Protein AF-A0A351MAN0-F1 (afdb_monomer)

Structure (mmCIF, N/CA/C/O backbone):
data_AF-A0A351MAN0-F1
#
_entry.id   AF-A0A351MAN0-F1
#
loop_
_atom_site.group_PDB
_atom_site.id
_atom_site.type_symbol
_atom_site.label_atom_id
_atom_site.label_alt_id
_atom_site.label_comp_id
_atom_site.label_asym_id
_atom_site.label_entity_id
_atom_site.label_seq_id
_atom_site.pdbx_PDB_ins_code
_atom_site.Cartn_x
_atom_site.Cartn_y
_atom_site.Cartn_z
_atom_site.occupancy
_atom_site.B_iso_or_equiv
_atom_site.auth_seq_id
_atom_site.auth_comp_id
_atom_site.auth_asym_id
_atom_site.auth_atom_id
_atom_site.pdbx_PDB_model_num
ATOM 1 N N . MET A 1 1 ? 0.392 -1.057 9.745 1.00 89.12 1 MET A N 1
ATOM 2 C CA . MET A 1 1 ? -0.405 -0.387 8.686 1.00 89.12 1 MET A CA 1
ATOM 3 C C . MET A 1 1 ? -0.710 1.089 8.995 1.00 89.12 1 MET A C 1
ATOM 5 O O . MET A 1 1 ? -0.512 1.921 8.123 1.00 89.12 1 MET A O 1
ATOM 9 N N . ALA A 1 2 ? -1.117 1.442 10.223 1.00 91.44 2 ALA A N 1
ATOM 10 C CA . ALA A 1 2 ? -1.263 2.841 10.667 1.00 91.44 2 ALA A CA 1
ATOM 11 C C . ALA A 1 2 ? -0.003 3.694 10.416 1.00 91.44 2 ALA A C 1
ATOM 13 O O . ALA A 1 2 ? -0.064 4.716 9.737 1.00 91.44 2 ALA A O 1
ATOM 14 N N . GLU A 1 3 ? 1.155 3.207 10.864 1.00 92.88 3 GLU A N 1
ATOM 15 C CA . GLU A 1 3 ? 2.447 3.839 10.594 1.00 92.88 3 GLU A CA 1
ATOM 16 C C . GLU A 1 3 ? 2.746 3.915 9.090 1.00 92.88 3 GLU A C 1
ATOM 18 O O . GLU A 1 3 ? 3.005 5.001 8.581 1.00 92.88 3 GLU A O 1
ATOM 23 N N . LEU A 1 4 ? 2.620 2.800 8.355 1.00 91.75 4 LEU A N 1
ATOM 24 C CA . LEU A 1 4 ? 2.836 2.738 6.900 1.00 91.75 4 LEU A CA 1
ATOM 25 C C . LEU A 1 4 ? 2.112 3.867 6.153 1.00 91.75 4 LEU A C 1
ATOM 27 O O . LEU A 1 4 ? 2.713 4.516 5.305 1.00 91.75 4 LEU A O 1
ATOM 31 N N . PHE A 1 5 ? 0.852 4.142 6.495 1.00 95.06 5 PHE A N 1
ATOM 32 C CA . PHE A 1 5 ? 0.076 5.196 5.843 1.00 95.06 5 PHE A CA 1
ATOM 33 C C . PHE A 1 5 ? 0.074 6.535 6.588 1.00 95.06 5 PHE A C 1
ATOM 35 O O . PHE A 1 5 ? -0.582 7.472 6.130 1.00 95.06 5 PHE A O 1
ATOM 42 N N . GLY A 1 6 ? 0.804 6.668 7.697 1.00 93.75 6 GLY A N 1
ATOM 43 C CA . GLY A 1 6 ? 0.866 7.898 8.489 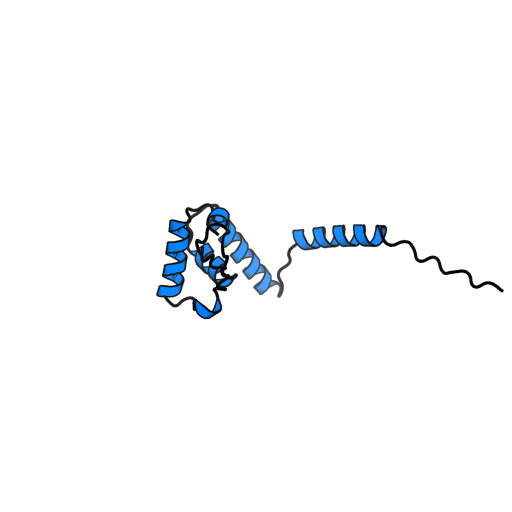1.00 93.75 6 GLY A CA 1
ATOM 44 C C . GLY A 1 6 ? -0.515 8.342 8.972 1.00 93.75 6 GLY A C 1
ATOM 45 O O . GLY A 1 6 ? -0.876 9.507 8.822 1.00 93.75 6 GLY A O 1
ATOM 46 N N . ARG A 1 7 ? -1.325 7.396 9.455 1.00 93.50 7 ARG A N 1
ATOM 47 C CA . ARG A 1 7 ? -2.687 7.631 9.950 1.00 93.50 7 ARG A CA 1
ATOM 48 C C . ARG A 1 7 ? -2.900 6.977 11.304 1.00 93.50 7 ARG A C 1
ATOM 50 O O . ARG A 1 7 ? -2.213 6.028 11.667 1.00 93.50 7 ARG A O 1
ATOM 57 N N . GLU A 1 8 ? -3.899 7.469 12.024 1.00 92.62 8 GLU A N 1
ATOM 58 C CA . GLU A 1 8 ? -4.353 6.853 13.265 1.00 92.62 8 GLU A CA 1
ATOM 59 C C . GLU A 1 8 ? -4.865 5.428 13.037 1.00 92.62 8 GLU A C 1
ATOM 61 O O . GLU A 1 8 ? -5.440 5.102 11.991 1.00 92.62 8 GLU A O 1
ATOM 66 N N . ARG A 1 9 ? -4.698 4.579 14.057 1.00 91.06 9 ARG A N 1
ATOM 67 C CA . ARG A 1 9 ? -5.156 3.183 14.019 1.00 91.06 9 ARG A CA 1
ATOM 68 C C . ARG A 1 9 ? -6.663 3.094 13.775 1.00 91.06 9 ARG A C 1
ATOM 70 O O . ARG A 1 9 ? -7.084 2.302 12.942 1.00 91.06 9 ARG A O 1
ATOM 77 N N . SER A 1 10 ? -7.445 3.960 14.422 1.00 93.06 10 SER A N 1
ATOM 78 C CA . SER A 1 10 ? -8.907 4.062 14.287 1.00 93.06 10 SER A CA 1
ATOM 79 C C . SER A 1 10 ? -9.360 4.213 12.828 1.00 93.06 10 SER A C 1
ATOM 81 O O . SER A 1 10 ? -10.270 3.517 12.377 1.00 93.06 10 SER A O 1
ATOM 83 N N . VAL A 1 11 ? -8.684 5.077 12.065 1.00 93.44 11 VAL A N 1
ATOM 84 C CA . VAL A 1 11 ? -8.969 5.339 10.647 1.00 93.44 11 VAL A CA 1
ATOM 85 C C . VAL A 1 11 ? -8.680 4.104 9.799 1.00 93.44 11 VAL A C 1
ATOM 87 O O . VAL A 1 11 ? -9.499 3.719 8.966 1.00 93.44 11 VAL A O 1
ATOM 90 N N . VAL A 1 12 ? -7.541 3.449 10.031 1.00 93.75 12 VAL A N 1
ATOM 91 C CA . VAL A 1 12 ? -7.175 2.225 9.307 1.00 93.75 12 VAL A CA 1
ATOM 92 C C . VAL A 1 12 ? -8.152 1.090 9.618 1.00 93.75 12 VAL A C 1
ATOM 94 O O . VAL A 1 12 ? -8.658 0.461 8.693 1.00 93.75 12 VAL A O 1
ATOM 97 N N . THR A 1 13 ? -8.501 0.881 10.889 1.00 92.19 13 THR A N 1
ATOM 98 C CA . THR A 1 13 ? -9.495 -0.122 11.300 1.00 92.19 13 THR A CA 1
ATOM 99 C C . THR A 1 13 ? -10.863 0.144 10.672 1.00 92.19 13 THR A C 1
ATOM 101 O O . THR A 1 13 ? -11.527 -0.796 10.238 1.00 92.19 13 THR A O 1
ATOM 104 N N . LYS A 1 14 ? -11.283 1.413 10.563 1.00 94.38 14 LYS A N 1
ATOM 105 C CA . LYS A 1 14 ? -12.523 1.785 9.866 1.00 94.38 14 LYS A CA 1
ATOM 106 C C . LYS A 1 14 ? -12.483 1.376 8.395 1.00 94.38 14 LYS A C 1
ATOM 108 O O . LYS A 1 14 ? -13.458 0.809 7.913 1.00 94.38 14 LYS A O 1
ATOM 113 N N . HIS A 1 15 ? -11.381 1.644 7.694 1.00 94.81 15 HIS A N 1
ATOM 114 C CA . HIS A 1 15 ? -11.244 1.233 6.299 1.00 94.81 15 HIS A CA 1
ATOM 115 C C . HIS A 1 15 ? -11.314 -0.285 6.160 1.00 94.81 15 HIS A C 1
ATOM 117 O O . HIS A 1 15 ? -12.151 -0.751 5.403 1.00 94.81 15 HIS A O 1
ATOM 123 N N . ILE A 1 16 ? -10.541 -1.041 6.943 1.00 92.44 16 ILE A N 1
ATOM 124 C CA . ILE A 1 16 ? -10.537 -2.514 6.913 1.00 92.44 16 ILE A CA 1
ATOM 125 C C . ILE A 1 16 ? -11.943 -3.082 7.138 1.00 92.44 16 ILE A C 1
ATOM 127 O O . ILE A 1 16 ? -12.411 -3.912 6.365 1.00 92.44 16 ILE A O 1
ATOM 131 N N . ARG A 1 17 ? -12.658 -2.591 8.158 1.00 92.06 17 ARG A N 1
ATOM 132 C CA . ARG A 1 17 ? -14.035 -3.026 8.429 1.00 92.06 17 ARG A CA 1
ATOM 133 C C . ARG A 1 17 ? -14.961 -2.757 7.245 1.00 92.06 17 ARG A C 1
ATOM 135 O O . ARG A 1 17 ? -15.814 -3.587 6.949 1.00 92.06 17 ARG A O 1
ATOM 142 N N . ASN A 1 18 ? -14.808 -1.610 6.587 1.00 94.44 18 ASN A N 1
ATOM 143 C CA . ASN A 1 18 ? -15.588 -1.289 5.399 1.00 94.44 18 ASN A CA 1
ATOM 144 C C . ASN A 1 18 ? -15.258 -2.228 4.232 1.00 94.44 18 ASN A C 1
ATOM 146 O O . ASN A 1 18 ? -16.197 -2.688 3.603 1.00 94.44 18 ASN A O 1
ATOM 150 N N . VAL A 1 19 ? -13.981 -2.569 4.001 1.00 93.88 19 VAL A N 1
ATOM 151 C CA . VAL A 1 19 ? -13.573 -3.526 2.950 1.00 93.88 19 VAL A CA 1
ATOM 152 C C . VAL A 1 19 ? -14.323 -4.851 3.095 1.00 93.88 19 VAL A C 1
ATOM 154 O O . VAL A 1 19 ? -14.906 -5.341 2.132 1.00 93.88 19 VAL A O 1
ATOM 157 N N . PHE A 1 20 ? -14.368 -5.400 4.312 1.00 91.50 20 PHE A N 1
ATOM 158 C CA . PHE A 1 20 ? -15.074 -6.656 4.574 1.00 91.50 20 PHE A CA 1
ATOM 159 C C . PHE A 1 20 ? -16.594 -6.508 4.504 1.00 91.50 20 PHE A C 1
ATOM 161 O O . PHE A 1 20 ? -17.274 -7.369 3.959 1.00 91.50 20 PHE A O 1
ATOM 168 N N . ARG A 1 21 ? -17.147 -5.403 5.018 1.00 93.00 21 ARG A N 1
ATOM 169 C CA . ARG A 1 21 ? -18.595 -5.149 4.966 1.00 93.00 21 ARG A CA 1
ATOM 170 C C . ARG A 1 21 ? -19.103 -4.950 3.536 1.00 93.00 21 ARG A C 1
ATOM 172 O O . ARG A 1 21 ? -20.230 -5.321 3.242 1.00 93.00 21 ARG A O 1
ATOM 179 N N . GLU A 1 22 ? -18.296 -4.336 2.679 1.00 93.56 22 GLU A N 1
ATOM 180 C CA . GLU A 1 22 ? -18.589 -4.124 1.257 1.00 93.56 22 GLU A CA 1
ATOM 181 C C . GLU A 1 22 ? -18.394 -5.406 0.430 1.00 93.56 22 GLU A C 1
ATOM 183 O O . GLU A 1 22 ? -18.762 -5.428 -0.740 1.00 93.56 22 GLU A O 1
ATOM 188 N N . GLY A 1 23 ? -17.846 -6.473 1.026 1.00 90.19 23 GLY A N 1
ATOM 189 C CA . GLY A 1 23 ? -17.605 -7.746 0.349 1.00 90.19 23 GLY A CA 1
ATOM 190 C C . GLY A 1 23 ? -16.462 -7.702 -0.666 1.00 90.19 23 GLY A C 1
ATOM 191 O O . GLY A 1 23 ? -16.364 -8.600 -1.494 1.00 90.19 23 GLY A O 1
ATOM 192 N N . GLU A 1 24 ? -15.598 -6.681 -0.624 1.00 91.06 24 GLU A N 1
ATOM 193 C CA . GLU A 1 24 ? -14.452 -6.594 -1.540 1.00 91.06 24 GLU A CA 1
ATOM 194 C C . GLU A 1 24 ? -13.427 -7.697 -1.266 1.00 91.06 24 GLU A C 1
ATOM 196 O O . GLU A 1 24 ? -12.831 -8.228 -2.198 1.00 91.06 24 GLU A O 1
ATOM 201 N N . LEU A 1 25 ? -13.226 -8.040 0.009 1.00 89.38 25 LEU A N 1
ATOM 202 C CA . LEU A 1 25 ? -12.353 -9.130 0.435 1.00 89.38 25 LEU A CA 1
ATOM 203 C C . LEU A 1 25 ? -13.092 -10.030 1.421 1.00 89.38 25 LEU A C 1
ATOM 205 O O . LEU A 1 25 ? -13.867 -9.549 2.249 1.0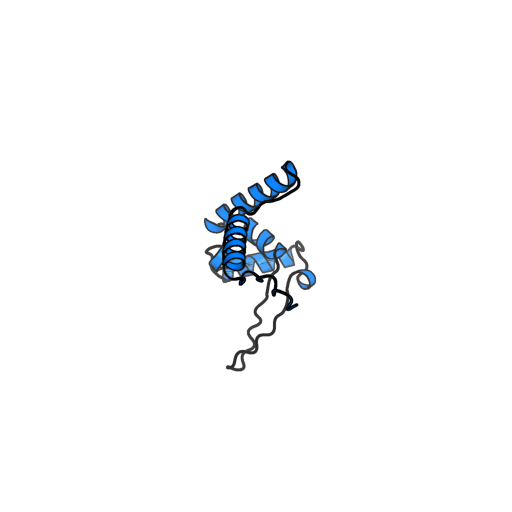0 89.38 25 LEU A O 1
ATOM 209 N N . ASP A 1 26 ? -12.788 -11.324 1.379 1.00 83.94 26 ASP A N 1
ATOM 210 C CA . ASP A 1 26 ? -13.215 -12.265 2.410 1.00 83.94 26 ASP A CA 1
ATOM 211 C C . ASP A 1 26 ? -12.194 -12.298 3.552 1.00 83.94 26 ASP A C 1
ATOM 213 O O . ASP A 1 26 ? -11.023 -12.628 3.354 1.00 83.94 26 ASP A O 1
ATOM 217 N N . ALA A 1 27 ? -12.651 -11.993 4.767 1.00 77.56 27 ALA A N 1
ATOM 218 C CA . ALA A 1 27 ? -11.819 -11.984 5.963 1.00 77.56 27 ALA A CA 1
ATOM 219 C C . ALA A 1 27 ? -11.170 -13.351 6.249 1.00 77.56 27 ALA A C 1
ATOM 221 O O . ALA A 1 27 ? -10.075 -13.380 6.811 1.00 77.56 27 ALA A O 1
ATOM 222 N N . GLY A 1 28 ? -11.804 -14.463 5.855 1.00 74.06 28 GLY A N 1
ATOM 223 C CA . GLY A 1 28 ? -11.256 -15.813 6.023 1.00 74.06 28 GLY A CA 1
ATOM 224 C C . GLY A 1 28 ? -10.045 -16.110 5.132 1.00 74.06 28 GLY A C 1
ATOM 225 O O . GLY A 1 28 ? -9.166 -16.868 5.535 1.00 74.06 28 GLY A O 1
ATOM 226 N N . ALA A 1 29 ? -9.969 -15.482 3.957 1.00 71.62 29 ALA A N 1
ATOM 227 C CA . ALA A 1 29 ? -8.902 -15.697 2.979 1.00 71.62 29 ALA A CA 1
ATOM 228 C C . ALA A 1 29 ? -7.689 -14.769 3.175 1.00 71.62 29 ALA A C 1
ATOM 230 O O . ALA A 1 29 ? -6.573 -15.112 2.783 1.00 71.62 29 ALA A O 1
ATOM 231 N N . VAL A 1 30 ? -7.895 -13.587 3.768 1.00 68.88 30 VAL A N 1
ATOM 232 C CA . VAL A 1 30 ? -6.882 -12.511 3.795 1.00 68.88 30 VAL A CA 1
ATOM 233 C C . VAL A 1 30 ? -6.373 -12.143 5.189 1.00 68.88 30 VAL A C 1
ATOM 235 O O . VAL A 1 30 ? -5.420 -11.364 5.310 1.00 68.88 30 VAL A O 1
ATOM 238 N N . CYS A 1 31 ? -6.999 -12.678 6.241 1.00 62.50 31 CYS A N 1
ATOM 239 C CA . CYS A 1 31 ? -6.577 -12.485 7.622 1.00 62.50 31 CYS A CA 1
ATOM 240 C C . CYS A 1 31 ? -5.997 -13.780 8.189 1.00 62.50 31 CYS A C 1
ATOM 242 O O . CYS A 1 31 ? -6.691 -14.788 8.320 1.00 62.50 31 CYS A O 1
ATOM 244 N N . ALA A 1 32 ? -4.732 -13.732 8.595 1.00 58.28 32 ALA A N 1
ATOM 245 C CA . ALA A 1 32 ? -4.158 -14.766 9.438 1.00 58.28 32 ALA A CA 1
ATOM 246 C C . ALA A 1 32 ? -4.321 -14.337 10.901 1.00 58.28 32 ALA A C 1
ATOM 248 O O . ALA A 1 32 ? -3.744 -13.340 11.348 1.00 58.28 32 ALA A O 1
ATOM 249 N N . LYS A 1 33 ? -5.132 -15.087 11.653 1.00 53.22 33 LYS A N 1
ATOM 250 C CA . LYS A 1 33 ? -5.284 -14.893 13.098 1.00 53.22 33 LYS A CA 1
ATOM 251 C C . LYS A 1 33 ? -4.071 -15.493 13.799 1.00 53.22 33 LYS A C 1
ATOM 253 O O . LYS A 1 33 ? -4.023 -16.699 14.025 1.00 53.22 33 LYS A O 1
ATOM 258 N N . PHE A 1 34 ? -3.100 -14.662 14.157 1.00 49.91 34 PHE A N 1
ATOM 259 C CA . PHE A 1 34 ? -2.012 -15.085 15.032 1.00 49.91 34 PHE A CA 1
ATOM 260 C C . PHE A 1 34 ? -2.403 -14.770 16.476 1.00 49.91 34 PHE A C 1
ATOM 262 O O . PHE A 1 34 ? -2.540 -13.612 16.871 1.00 49.91 34 PHE A O 1
ATOM 269 N N . ALA A 1 35 ? -2.633 -15.813 17.272 1.00 39.41 35 ALA A N 1
ATOM 270 C CA . ALA A 1 35 ? -2.862 -15.652 18.699 1.00 39.41 35 ALA A CA 1
ATOM 271 C C . ALA A 1 35 ? -1.522 -15.344 19.386 1.00 39.41 35 ALA A C 1
ATOM 273 O O . ALA A 1 35 ? -0.697 -16.235 19.574 1.00 39.41 35 ALA A O 1
ATOM 274 N N . HIS A 1 36 ? -1.301 -14.084 19.766 1.00 40.53 36 HIS A N 1
ATOM 275 C CA . HIS A 1 36 ? -0.229 -13.720 20.688 1.00 40.53 36 HIS A CA 1
ATOM 276 C C . HIS A 1 36 ? -0.782 -13.697 22.118 1.00 40.53 36 HIS A C 1
ATOM 278 O O . HIS A 1 36 ? -1.536 -12.800 22.501 1.00 40.53 36 HIS A O 1
ATOM 284 N N . THR A 1 37 ? -0.393 -14.683 22.925 1.00 37.31 37 THR A N 1
ATOM 285 C CA . THR A 1 37 ? -0.576 -14.632 24.380 1.00 37.31 37 THR A CA 1
ATOM 286 C C . THR A 1 37 ? 0.496 -13.704 24.946 1.00 37.31 37 THR A C 1
ATOM 288 O O . THR A 1 37 ? 1.672 -14.061 24.983 1.00 37.31 37 THR A O 1
ATOM 291 N N . ALA A 1 38 ? 0.122 -12.482 25.330 1.00 41.03 38 ALA A N 1
ATOM 292 C CA . ALA A 1 38 ? 1.025 -11.601 26.065 1.00 41.03 38 ALA A CA 1
ATOM 293 C C . ALA A 1 38 ? 1.249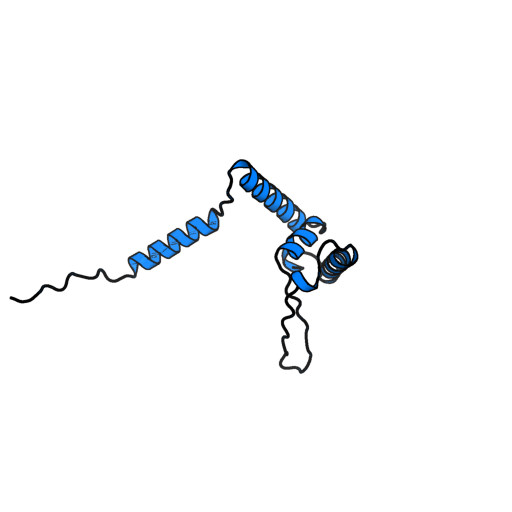 -12.155 27.483 1.00 41.03 38 ALA A C 1
ATOM 295 O O . ALA A 1 38 ? 0.339 -12.747 28.064 1.00 41.03 38 ALA A O 1
ATOM 296 N N . ALA A 1 39 ? 2.431 -11.911 28.061 1.00 46.97 39 ALA A N 1
ATOM 297 C CA . ALA A 1 39 ? 2.807 -12.346 29.416 1.00 46.97 39 ALA A CA 1
ATOM 298 C C . ALA A 1 39 ? 1.873 -11.828 30.538 1.00 46.97 39 ALA A C 1
ATOM 300 O O . ALA A 1 39 ? 1.960 -12.281 31.672 1.00 46.97 39 ALA A O 1
ATOM 301 N N . ASP A 1 40 ? 0.964 -10.909 30.204 1.00 53.81 40 ASP A N 1
ATOM 302 C CA . ASP A 1 40 ? 0.021 -10.230 31.098 1.00 53.81 40 ASP A CA 1
ATOM 303 C C . ASP A 1 40 ? -1.387 -10.878 31.104 1.00 53.81 40 ASP A C 1
ATOM 305 O O . ASP A 1 40 ? -2.366 -10.273 31.535 1.00 53.81 40 ASP A O 1
ATOM 309 N N . GLY A 1 41 ? -1.542 -12.077 30.522 1.00 48.41 41 GLY A N 1
ATOM 310 C CA . GLY A 1 41 ? -2.816 -12.818 30.466 1.00 48.41 41 GLY A CA 1
ATOM 311 C C . GLY A 1 41 ? -3.883 -12.227 29.529 1.00 48.41 41 GLY A C 1
ATOM 312 O O . GLY A 1 41 ? -4.949 -12.813 29.353 1.00 48.41 41 GLY A O 1
ATOM 313 N N . LYS A 1 42 ? -3.605 -11.085 28.888 1.00 41.16 42 LYS A N 1
ATOM 314 C CA . LYS A 1 42 ? -4.491 -10.438 27.910 1.00 41.16 42 LYS A CA 1
ATOM 315 C C . LYS A 1 42 ? -4.193 -10.948 26.501 1.00 41.16 42 LYS A C 1
ATOM 317 O O . LYS A 1 42 ? -3.101 -10.745 25.970 1.00 41.16 42 LYS A O 1
ATOM 322 N N . THR A 1 43 ? -5.179 -11.587 25.875 1.00 40.50 43 THR A N 1
ATOM 323 C CA . THR A 1 43 ? -5.120 -11.970 24.460 1.00 40.50 43 THR A CA 1
ATOM 324 C C . THR A 1 43 ? -5.277 -10.723 23.597 1.00 40.50 43 THR A C 1
ATOM 326 O O . THR A 1 43 ? -6.384 -10.224 23.402 1.00 40.50 43 THR A O 1
ATOM 329 N N . TYR A 1 44 ? -4.175 -10.211 23.057 1.00 46.00 44 TYR A N 1
ATOM 330 C CA . TYR A 1 44 ? -4.247 -9.231 21.980 1.00 46.00 44 TYR A CA 1
ATOM 331 C C . TYR A 1 44 ? -4.346 -10.009 20.671 1.00 46.00 44 TYR A C 1
ATOM 333 O O . TYR A 1 44 ? -3.364 -10.591 20.213 1.00 46.00 44 TYR A O 1
ATOM 341 N N . GLN A 1 45 ? -5.540 -10.054 20.074 1.00 48.38 45 GLN A N 1
ATOM 342 C CA . GLN A 1 45 ? -5.663 -10.516 18.694 1.00 48.38 45 GLN A CA 1
ATOM 343 C C . GLN A 1 45 ? -5.014 -9.467 17.795 1.00 48.38 45 GLN A C 1
ATOM 345 O O . GLN A 1 45 ? -5.561 -8.387 17.569 1.00 48.38 45 GLN A O 1
ATOM 350 N N . VAL A 1 46 ? -3.793 -9.758 17.355 1.00 58.47 46 VAL A N 1
ATOM 351 C CA . VAL A 1 46 ? -3.121 -8.983 16.320 1.00 58.47 46 VAL A CA 1
ATOM 352 C C . VAL A 1 46 ? -3.492 -9.644 15.004 1.00 58.47 46 VAL A C 1
ATOM 354 O O . VAL A 1 46 ? -2.974 -10.702 14.660 1.00 58.47 46 VAL A O 1
ATOM 357 N N . ASP A 1 47 ? -4.437 -9.044 14.290 1.00 67.94 47 ASP A N 1
ATOM 358 C CA . ASP A 1 47 ? -4.774 -9.488 12.943 1.00 67.94 47 ASP A CA 1
ATOM 359 C C . ASP A 1 47 ? -3.602 -9.180 12.003 1.00 67.94 47 ASP A C 1
ATOM 361 O O . ASP A 1 47 ? -3.180 -8.024 11.864 1.00 67.94 47 ASP A O 1
ATOM 365 N N . HIS A 1 48 ? -3.077 -10.211 11.339 1.00 78.75 48 HIS A N 1
ATOM 366 C CA . HIS A 1 48 ? -2.116 -10.035 10.259 1.00 78.75 48 HIS A CA 1
ATOM 367 C C . HIS A 1 48 ? -2.861 -10.017 8.930 1.00 78.75 48 HIS A C 1
ATOM 369 O O . HIS A 1 48 ? -3.496 -10.994 8.532 1.00 78.75 48 HIS A O 1
ATOM 375 N N . TYR A 1 49 ? -2.753 -8.888 8.239 1.00 85.31 49 TYR A N 1
ATOM 376 C CA . TYR A 1 49 ? -3.392 -8.669 6.951 1.00 85.31 49 TYR A CA 1
ATOM 377 C C . TYR A 1 49 ? -2.409 -8.917 5.809 1.00 85.31 49 TYR A C 1
ATOM 379 O O . TYR A 1 49 ? -1.269 -8.443 5.853 1.00 85.31 49 TYR A O 1
ATOM 387 N N . ASN A 1 50 ? -2.861 -9.643 4.789 1.00 86.75 50 ASN A N 1
ATOM 388 C CA . ASN A 1 50 ? -2.079 -9.911 3.589 1.00 86.75 50 ASN A CA 1
ATOM 389 C C . ASN A 1 50 ? -1.945 -8.662 2.683 1.00 86.75 50 ASN A C 1
ATOM 391 O O . ASN A 1 50 ? -2.385 -7.554 3.014 1.00 86.75 50 ASN A O 1
ATOM 395 N N . LEU A 1 51 ? -1.320 -8.845 1.516 1.00 88.88 51 LEU A N 1
ATOM 396 C CA . LEU A 1 51 ? -1.102 -7.766 0.554 1.00 88.88 51 LEU A CA 1
ATOM 397 C C . LEU A 1 51 ? -2.413 -7.178 0.004 1.00 88.88 51 LEU A C 1
ATOM 399 O O . LEU A 1 51 ? -2.480 -5.965 -0.185 1.00 88.88 51 LEU A O 1
ATOM 403 N N . ASP A 1 52 ? -3.453 -7.987 -0.194 1.00 90.19 52 ASP A N 1
ATOM 404 C CA . ASP A 1 52 ? -4.723 -7.539 -0.781 1.00 90.19 52 ASP A CA 1
ATOM 405 C C . ASP A 1 52 ? -5.401 -6.493 0.103 1.00 90.19 52 ASP A C 1
ATOM 407 O O . ASP A 1 52 ? -5.809 -5.431 -0.369 1.00 90.19 52 ASP A O 1
ATOM 411 N N . VAL A 1 53 ? -5.416 -6.726 1.418 1.00 92.81 53 VAL A N 1
ATOM 412 C CA . VAL A 1 53 ? -5.932 -5.749 2.387 1.00 92.81 53 VAL A CA 1
ATOM 413 C C . VAL A 1 53 ? -5.090 -4.474 2.372 1.00 92.81 53 VAL A C 1
ATOM 415 O O . VAL A 1 53 ? -5.636 -3.372 2.432 1.00 92.81 53 VAL A O 1
ATOM 418 N N . ILE A 1 54 ? -3.761 -4.588 2.282 1.00 93.00 54 ILE A N 1
ATOM 419 C CA . ILE A 1 54 ? -2.866 -3.422 2.246 1.00 93.00 54 ILE A CA 1
ATOM 420 C C . ILE A 1 54 ? -3.118 -2.585 0.989 1.00 93.00 54 ILE A C 1
ATOM 422 O O . ILE A 1 54 ? -3.184 -1.359 1.089 1.00 93.00 54 ILE A O 1
ATOM 426 N N . ILE A 1 55 ? -3.282 -3.222 -0.174 1.00 93.50 55 ILE A N 1
ATOM 427 C CA . ILE A 1 55 ? -3.611 -2.553 -1.438 1.00 93.50 55 ILE A CA 1
ATOM 428 C C . ILE A 1 55 ? -4.964 -1.856 -1.303 1.00 93.50 55 ILE A C 1
ATOM 430 O O . ILE A 1 55 ? -5.058 -0.641 -1.487 1.00 93.50 55 ILE A O 1
ATOM 434 N N . SER A 1 56 ? -5.982 -2.605 -0.892 1.00 94.31 56 SER A N 1
ATOM 435 C CA . SER A 1 56 ? -7.352 -2.136 -0.714 1.00 94.31 56 SER A CA 1
ATOM 436 C C . SER A 1 56 ? -7.445 -0.910 0.208 1.00 94.31 56 SER A C 1
ATOM 438 O O . SER A 1 56 ? -8.033 0.121 -0.142 1.00 94.31 56 SER A O 1
ATOM 440 N N . VAL A 1 57 ? -6.791 -0.960 1.372 1.00 95.06 57 VAL A N 1
ATOM 441 C CA . VAL A 1 57 ? -6.713 0.166 2.313 1.00 95.06 57 VAL A CA 1
ATOM 442 C C . VAL A 1 57 ? -5.869 1.306 1.743 1.00 95.06 57 VAL A C 1
ATOM 444 O O . VAL A 1 57 ? -6.260 2.469 1.850 1.00 95.06 57 VAL A O 1
ATOM 447 N N . GLY A 1 58 ? -4.732 1.012 1.113 1.00 95.06 58 GLY A N 1
ATOM 448 C CA . GLY A 1 58 ? -3.820 2.016 0.562 1.00 95.06 58 GLY A CA 1
ATOM 449 C C . GLY A 1 58 ? -4.463 2.908 -0.503 1.00 95.06 58 GLY A C 1
ATOM 450 O O . GLY A 1 58 ? -4.182 4.111 -0.561 1.00 95.06 58 GLY A O 1
ATOM 451 N N . TYR A 1 59 ? -5.395 2.369 -1.291 1.00 95.25 59 TYR A N 1
ATOM 452 C CA . TYR A 1 59 ? -6.179 3.163 -2.240 1.00 95.25 59 TYR A CA 1
ATOM 453 C C . TYR A 1 59 ? -7.239 4.047 -1.562 1.00 95.25 59 TYR A C 1
ATOM 455 O O . TYR A 1 59 ? -7.513 5.141 -2.055 1.00 95.25 59 TYR A O 1
ATOM 463 N N . ARG A 1 60 ? -7.763 3.645 -0.398 1.00 94.31 60 ARG A N 1
ATOM 464 C CA . ARG A 1 60 ? -8.791 4.381 0.364 1.00 94.31 60 ARG A CA 1
ATOM 465 C C . ARG A 1 60 ? -8.230 5.446 1.313 1.00 94.31 60 ARG A C 1
ATOM 467 O O . ARG A 1 60 ? -8.930 6.401 1.651 1.00 94.31 60 ARG A O 1
ATOM 474 N N . VAL A 1 61 ? -6.983 5.310 1.769 1.00 94.44 61 VAL A N 1
ATOM 475 C CA . VAL A 1 61 ? -6.400 6.230 2.757 1.00 94.44 61 VAL A CA 1
ATOM 476 C C . VAL A 1 61 ? -5.997 7.564 2.121 1.00 94.44 61 VAL A C 1
ATOM 478 O O . VAL A 1 61 ? -5.161 7.643 1.216 1.00 94.44 61 VAL A O 1
ATOM 481 N N . LYS A 1 62 ? -6.522 8.663 2.669 1.00 94.56 62 LYS A N 1
ATOM 482 C CA . LYS A 1 62 ? -6.194 10.030 2.237 1.00 94.56 62 LYS A CA 1
ATOM 483 C C . LYS A 1 62 ? -4.977 10.594 2.983 1.00 94.56 62 LYS A C 1
ATOM 485 O O . LYS A 1 62 ? -5.128 11.466 3.822 1.00 94.56 62 LYS A O 1
ATOM 490 N N . SER A 1 63 ? -3.758 10.135 2.737 1.00 95.44 63 SER A N 1
ATOM 491 C CA . SER A 1 63 ? -2.548 10.725 3.351 1.00 95.44 63 SER A CA 1
ATOM 492 C C . SER A 1 63 ? -1.445 10.959 2.327 1.00 95.44 63 SER A C 1
ATOM 494 O O . SER A 1 63 ? -1.513 10.415 1.229 1.00 95.44 63 SER A O 1
ATOM 496 N N . ALA A 1 64 ? -0.413 11.730 2.691 1.00 96.56 64 ALA A N 1
ATOM 497 C CA . ALA A 1 64 ? 0.780 11.875 1.855 1.00 96.56 64 ALA A CA 1
ATOM 498 C C . ALA A 1 64 ? 1.412 10.505 1.543 1.00 96.56 64 ALA A C 1
ATOM 500 O O . ALA A 1 64 ? 1.655 10.196 0.378 1.00 96.56 64 ALA A O 1
ATOM 501 N N . ARG A 1 65 ? 1.557 9.638 2.561 1.00 96.19 65 ARG A N 1
ATOM 502 C CA . ARG A 1 65 ? 2.034 8.255 2.381 1.00 96.19 65 ARG A CA 1
ATOM 503 C C . ARG A 1 65 ? 1.087 7.411 1.520 1.00 96.19 65 ARG A C 1
ATOM 505 O O . ARG A 1 65 ? 1.548 6.644 0.687 1.00 96.19 65 ARG A O 1
ATOM 512 N N . GLY A 1 66 ? -0.230 7.582 1.654 1.00 95.88 66 GLY A N 1
ATOM 513 C CA . GLY A 1 66 ? -1.217 6.923 0.790 1.00 95.88 66 GLY A CA 1
ATOM 514 C C . GLY A 1 66 ? -1.120 7.377 -0.670 1.00 95.88 66 GLY A C 1
ATOM 515 O O . GLY A 1 66 ? -1.212 6.563 -1.583 1.00 95.88 66 GLY A O 1
ATOM 516 N N . THR A 1 67 ? -0.866 8.665 -0.915 1.00 96.69 67 THR A N 1
ATOM 517 C CA . THR A 1 67 ? -0.617 9.188 -2.266 1.00 96.69 67 THR A CA 1
ATOM 518 C C . THR A 1 67 ? 0.665 8.608 -2.853 1.00 96.69 67 THR A C 1
ATOM 520 O O . THR A 1 67 ? 0.639 8.119 -3.979 1.00 96.69 67 THR A O 1
ATOM 523 N N . GLN A 1 68 ? 1.757 8.584 -2.084 1.00 96.56 68 GLN A N 1
ATOM 524 C CA . GLN A 1 68 ? 3.011 7.946 -2.496 1.00 96.56 68 GLN A CA 1
ATOM 525 C C . GLN A 1 68 ? 2.807 6.462 -2.822 1.00 96.56 68 GLN A C 1
ATOM 527 O O . GLN A 1 68 ? 3.262 5.999 -3.865 1.00 96.56 68 GLN A O 1
ATOM 532 N N . PHE A 1 69 ? 2.060 5.743 -1.981 1.00 96.38 69 PHE A N 1
ATOM 533 C CA . PHE A 1 69 ? 1.704 4.347 -2.211 1.00 96.38 69 PHE A CA 1
ATOM 534 C C . PHE A 1 69 ? 0.943 4.157 -3.526 1.00 96.38 69 PHE A C 1
ATOM 536 O O . PHE A 1 69 ? 1.332 3.316 -4.327 1.00 96.38 69 PHE A O 1
ATOM 543 N N . ARG A 1 70 ? -0.096 4.959 -3.799 1.00 96.19 70 ARG A N 1
ATOM 544 C CA . ARG A 1 70 ? -0.867 4.864 -5.052 1.00 96.19 70 ARG A CA 1
ATOM 545 C C . ARG A 1 70 ? -0.024 5.173 -6.287 1.00 96.19 70 ARG A C 1
ATOM 547 O O . ARG A 1 70 ? -0.166 4.483 -7.295 1.00 96.19 70 ARG A O 1
ATOM 554 N N . ILE A 1 71 ? 0.849 6.180 -6.218 1.00 95.75 71 ILE A N 1
ATOM 555 C CA . ILE A 1 71 ? 1.782 6.510 -7.307 1.00 95.75 71 ILE A CA 1
ATOM 556 C C . ILE A 1 71 ? 2.707 5.320 -7.573 1.00 95.75 71 ILE A C 1
ATOM 558 O O . ILE A 1 71 ? 2.841 4.889 -8.718 1.00 95.75 71 ILE A O 1
ATOM 562 N N . TRP A 1 72 ? 3.301 4.764 -6.515 1.00 94.25 72 TRP A N 1
ATOM 563 C CA . TRP A 1 72 ? 4.173 3.598 -6.603 1.00 94.25 72 TRP A CA 1
ATOM 564 C C . TRP A 1 72 ? 3.439 2.378 -7.172 1.00 94.25 72 TRP A C 1
ATOM 566 O O . TRP A 1 72 ? 3.876 1.838 -8.183 1.00 94.25 72 TRP A O 1
ATOM 576 N N . ALA A 1 73 ? 2.290 2.002 -6.606 1.00 94.19 73 ALA A N 1
ATOM 577 C CA . ALA A 1 73 ? 1.513 0.838 -7.027 1.00 94.19 73 ALA A CA 1
ATOM 578 C C . ALA A 1 73 ? 1.077 0.948 -8.495 1.00 94.19 73 ALA A C 1
ATOM 580 O O . ALA A 1 73 ? 1.251 0.010 -9.271 1.00 94.19 73 ALA A O 1
ATOM 581 N N . THR A 1 74 ? 0.596 2.125 -8.907 1.00 94.75 74 THR A N 1
ATOM 582 C CA . THR A 1 74 ? 0.187 2.382 -10.296 1.00 94.75 74 THR A CA 1
ATOM 583 C C . THR A 1 74 ? 1.370 2.293 -11.255 1.00 94.75 74 THR A C 1
ATOM 585 O O . THR A 1 74 ? 1.248 1.717 -12.336 1.00 94.75 74 THR A O 1
ATOM 588 N N . ARG A 1 75 ? 2.530 2.844 -10.879 1.00 94.31 75 ARG A N 1
ATOM 589 C CA . ARG A 1 75 ? 3.757 2.737 -11.677 1.00 94.31 75 ARG A CA 1
ATOM 590 C C . ARG A 1 75 ? 4.204 1.282 -11.801 1.00 94.31 75 ARG A C 1
ATOM 592 O O . ARG A 1 75 ? 4.503 0.849 -12.906 1.00 94.31 75 ARG A O 1
ATOM 599 N N . THR A 1 76 ? 4.232 0.545 -10.696 1.00 93.19 76 THR A N 1
ATOM 600 C CA . THR A 1 76 ? 4.623 -0.866 -10.655 1.00 93.19 76 THR A CA 1
ATOM 601 C C . THR A 1 76 ? 3.711 -1.729 -11.520 1.00 93.19 76 THR A C 1
ATOM 603 O O . THR A 1 76 ? 4.209 -2.505 -12.332 1.00 93.19 76 THR A O 1
ATOM 606 N N . LEU A 1 77 ? 2.392 -1.555 -11.407 1.00 93.31 77 LEU A N 1
ATOM 607 C CA . LEU A 1 77 ? 1.431 -2.285 -12.228 1.00 93.31 77 LEU A CA 1
ATOM 608 C C . LEU A 1 77 ? 1.591 -1.936 -13.711 1.00 93.31 77 LEU A C 1
ATOM 610 O O . LEU A 1 77 ? 1.633 -2.829 -14.549 1.00 93.31 77 LEU A O 1
ATOM 614 N N . ARG A 1 78 ? 1.746 -0.649 -14.044 1.00 95.00 78 ARG A N 1
ATOM 615 C CA . ARG A 1 78 ? 2.006 -0.215 -15.423 1.00 95.00 78 ARG A CA 1
ATOM 616 C C . ARG A 1 78 ? 3.277 -0.846 -15.979 1.00 95.00 78 ARG A C 1
ATOM 618 O O . ARG A 1 78 ? 3.269 -1.311 -17.110 1.00 95.00 78 ARG A O 1
ATOM 625 N N . GLU A 1 79 ? 4.356 -0.848 -15.205 1.00 94.25 79 GLU A N 1
ATOM 626 C CA . GLU A 1 79 ? 5.617 -1.464 -15.611 1.00 94.25 79 GLU A CA 1
ATOM 627 C C . GLU A 1 79 ? 5.437 -2.959 -15.877 1.00 94.25 79 GLU A C 1
ATOM 629 O O . GLU A 1 79 ? 5.857 -3.433 -16.929 1.00 94.25 79 GLU A O 1
ATOM 634 N N . HIS A 1 80 ? 4.731 -3.660 -14.986 1.00 95.06 80 HIS A N 1
ATOM 635 C CA . HIS A 1 80 ? 4.409 -5.073 -15.154 1.00 95.06 80 HIS A CA 1
ATOM 636 C C . HIS A 1 80 ? 3.630 -5.340 -16.442 1.00 95.06 80 HIS A C 1
ATOM 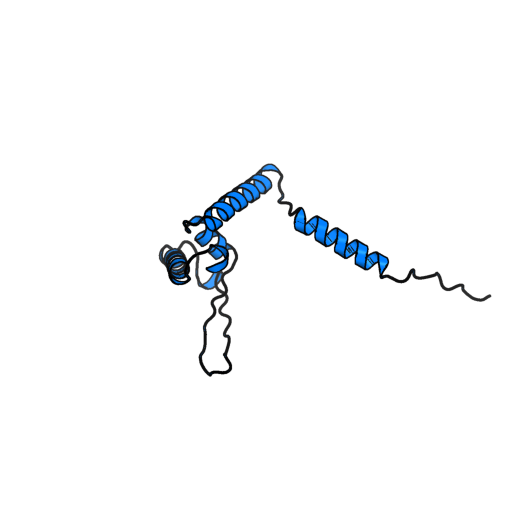638 O O . HIS A 1 80 ? 4.001 -6.212 -17.218 1.00 95.06 80 HIS A O 1
ATOM 644 N N . LEU A 1 81 ? 2.575 -4.564 -16.691 1.00 95.44 81 LEU A N 1
ATOM 645 C CA . LEU A 1 81 ? 1.710 -4.743 -17.856 1.00 95.44 81 LEU A CA 1
ATOM 646 C C . LEU A 1 81 ? 2.419 -4.404 -19.173 1.00 95.44 81 LEU A C 1
ATOM 648 O O . LEU A 1 81 ? 2.163 -5.048 -20.182 1.00 95.44 81 LEU A O 1
ATOM 652 N N . VAL A 1 82 ? 3.304 -3.402 -19.177 1.00 95.88 82 VAL A N 1
ATOM 653 C CA . VAL A 1 82 ? 4.014 -2.965 -20.391 1.00 95.88 82 VAL A CA 1
ATOM 654 C C . VAL A 1 82 ? 5.235 -3.837 -20.686 1.00 95.88 82 VAL A C 1
ATOM 656 O O . VAL A 1 82 ? 5.520 -4.105 -21.848 1.00 95.88 82 VAL A O 1
ATOM 659 N N . ARG A 1 83 ? 5.982 -4.259 -19.660 1.00 93.94 83 ARG A N 1
ATOM 660 C CA . ARG A 1 83 ? 7.248 -4.998 -19.821 1.00 93.94 83 ARG A CA 1
ATOM 661 C C . ARG A 1 83 ? 7.104 -6.507 -19.630 1.00 93.94 83 ARG A C 1
ATOM 663 O O . ARG A 1 83 ? 8.03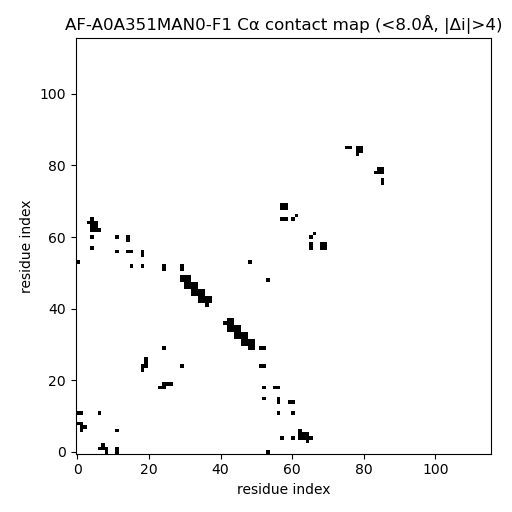3 -7.238 -19.949 1.00 93.94 83 ARG A O 1
ATOM 670 N N . GLY A 1 84 ? 5.984 -6.970 -19.077 1.00 94.00 84 GLY A N 1
ATOM 671 C CA . GLY A 1 84 ? 5.768 -8.363 -18.675 1.00 94.00 84 GLY A CA 1
ATOM 672 C C . GLY A 1 84 ? 6.420 -8.739 -17.339 1.00 94.00 84 GLY A C 1
ATOM 673 O O . GLY A 1 84 ? 6.330 -9.888 -16.918 1.00 94.00 84 GLY A O 1
ATOM 674 N N . TYR A 1 85 ? 7.089 -7.799 -16.663 1.00 91.31 85 TYR A N 1
ATOM 675 C CA . TYR A 1 85 ? 7.725 -8.025 -15.366 1.00 91.31 85 TYR A CA 1
ATOM 676 C C . TYR A 1 85 ? 7.842 -6.729 -14.559 1.00 91.31 85 TYR A C 1
ATOM 678 O O . TYR A 1 85 ? 7.772 -5.621 -15.088 1.00 91.31 85 TYR A O 1
ATOM 686 N N . THR A 1 86 ? 8.062 -6.870 -13.252 1.00 90.56 86 THR A N 1
ATOM 687 C CA . THR A 1 86 ? 8.381 -5.754 -12.354 1.00 90.56 86 THR A CA 1
ATOM 688 C C . THR A 1 86 ? 9.764 -5.967 -11.766 1.00 90.56 86 THR A C 1
ATOM 690 O O . THR A 1 86 ? 10.056 -7.049 -11.261 1.00 90.56 86 THR A O 1
ATOM 693 N N . PHE A 1 87 ? 10.603 -4.932 -11.779 1.00 87.44 87 PHE A N 1
ATOM 694 C CA . PHE A 1 87 ? 11.966 -5.011 -11.269 1.00 87.44 87 PHE A CA 1
ATOM 695 C C . PHE A 1 87 ? 12.171 -4.142 -10.027 1.00 87.44 87 PHE A C 1
ATOM 697 O O . PHE A 1 87 ? 11.865 -2.950 -10.020 1.00 87.44 87 PHE A O 1
ATOM 704 N N . SER A 1 88 ? 12.730 -4.727 -8.966 1.00 86.56 88 SER A N 1
ATOM 705 C CA . SER A 1 88 ? 13.136 -3.985 -7.771 1.00 86.56 88 SER A CA 1
ATOM 706 C C . SER A 1 88 ? 14.638 -3.717 -7.819 1.00 86.56 88 SER A C 1
ATOM 708 O O . SER A 1 88 ? 15.429 -4.518 -7.330 1.00 86.56 88 SER A O 1
ATOM 710 N N . HIS A 1 89 ? 15.021 -2.573 -8.393 1.00 84.56 89 HIS A N 1
ATOM 711 C CA . HIS A 1 89 ? 16.429 -2.196 -8.576 1.00 84.56 89 HIS A CA 1
ATOM 712 C C . HIS A 1 89 ? 17.199 -2.185 -7.247 1.00 84.56 89 HIS A C 1
ATOM 714 O O . HIS A 1 89 ? 18.248 -2.799 -7.132 1.00 84.56 89 HIS A O 1
ATOM 720 N N . GLN A 1 90 ? 16.613 -1.612 -6.192 1.00 87.50 90 GLN A N 1
ATOM 721 C CA . GLN A 1 90 ? 17.235 -1.590 -4.865 1.00 87.50 90 GLN A CA 1
ATOM 722 C C . GLN A 1 90 ? 17.513 -2.994 -4.302 1.00 87.50 90 GLN A C 1
ATOM 724 O O . GLN A 1 90 ? 18.574 -3.226 -3.729 1.00 87.50 90 GLN A O 1
ATOM 729 N N . ARG A 1 91 ? 16.561 -3.931 -4.433 1.00 86.12 91 ARG A N 1
ATOM 730 C CA . ARG A 1 91 ? 16.767 -5.311 -3.969 1.00 86.12 91 ARG A CA 1
ATOM 731 C C . ARG A 1 91 ? 17.805 -6.030 -4.814 1.00 86.12 91 ARG A C 1
ATOM 733 O O . ARG A 1 91 ? 18.579 -6.797 -4.262 1.00 86.12 91 ARG A O 1
ATOM 740 N N . PHE A 1 92 ? 17.813 -5.787 -6.120 1.00 89.19 92 PHE A N 1
ATOM 741 C CA . PHE A 1 92 ? 18.791 -6.383 -7.017 1.00 89.19 92 PHE A CA 1
ATOM 742 C C . PHE A 1 92 ? 20.219 -5.971 -6.643 1.00 89.19 92 PHE A C 1
ATOM 744 O O . PHE A 1 92 ? 21.033 -6.844 -6.364 1.00 89.19 92 PHE A O 1
ATOM 751 N N . GLU A 1 93 ? 20.480 -4.668 -6.519 1.00 92.19 93 GLU A N 1
ATOM 752 C CA . GLU A 1 93 ? 21.797 -4.143 -6.127 1.00 92.19 93 GLU A CA 1
ATOM 753 C C . GLU A 1 93 ? 22.225 -4.645 -4.745 1.00 92.19 93 GLU A C 1
ATOM 755 O O . GLU A 1 93 ? 23.359 -5.072 -4.540 1.00 92.19 93 GLU A O 1
ATOM 760 N N . ARG A 1 94 ? 21.292 -4.663 -3.785 1.00 92.00 94 ARG A N 1
ATOM 761 C CA . ARG A 1 94 ? 21.574 -5.187 -2.448 1.00 92.00 94 ARG A CA 1
ATOM 762 C C . ARG A 1 94 ? 21.951 -6.669 -2.488 1.00 92.00 94 ARG A C 1
ATOM 764 O O . ARG A 1 94 ? 22.920 -7.060 -1.848 1.00 92.00 94 ARG A O 1
ATOM 771 N N . ASN A 1 95 ? 21.201 -7.483 -3.225 1.00 91.88 95 ASN A N 1
ATOM 772 C CA . ASN A 1 95 ? 21.481 -8.911 -3.342 1.00 91.88 95 ASN A CA 1
ATOM 773 C C . ASN A 1 95 ? 22.810 -9.162 -4.068 1.00 91.88 95 ASN A C 1
ATOM 775 O O . ASN A 1 95 ? 23.527 -10.088 -3.702 1.00 91.88 95 ASN A O 1
ATOM 779 N N . ALA A 1 96 ? 23.147 -8.341 -5.067 1.00 92.00 96 ALA A N 1
ATOM 780 C CA . ALA A 1 96 ? 24.433 -8.402 -5.753 1.00 92.00 96 ALA A CA 1
ATOM 781 C C . ALA A 1 96 ? 25.588 -8.127 -4.777 1.00 92.00 96 ALA A C 1
ATOM 783 O O . ALA A 1 96 ? 26.500 -8.944 -4.669 1.00 92.00 96 ALA A O 1
ATOM 784 N N . ALA A 1 97 ? 25.492 -7.061 -3.979 1.00 92.25 97 ALA A N 1
ATOM 785 C CA . ALA A 1 97 ? 26.491 -6.742 -2.960 1.00 92.25 97 ALA A CA 1
ATOM 786 C C . ALA A 1 97 ? 26.618 -7.841 -1.884 1.00 92.25 97 ALA A C 1
ATOM 788 O O . ALA A 1 97 ? 27.724 -8.188 -1.466 1.00 92.25 97 ALA A O 1
ATOM 789 N N . GLU A 1 98 ? 25.496 -8.419 -1.437 1.00 92.00 98 GLU A N 1
ATOM 790 C CA . GLU A 1 98 ? 25.495 -9.543 -0.489 1.00 92.00 98 GLU A CA 1
ATOM 791 C C . GLU A 1 98 ? 26.171 -10.792 -1.085 1.00 92.00 98 GLU A C 1
ATOM 793 O O . GLU A 1 98 ? 26.945 -11.464 -0.397 1.00 92.00 98 GLU A O 1
ATOM 798 N N . LEU A 1 99 ? 25.929 -11.081 -2.367 1.00 91.25 99 LEU A N 1
ATOM 799 C CA . LEU A 1 99 ? 26.549 -12.194 -3.083 1.00 91.25 99 LEU A CA 1
ATOM 800 C C . LEU A 1 99 ? 28.060 -11.995 -3.251 1.00 91.25 99 LEU A C 1
ATOM 802 O O . LEU A 1 99 ? 28.828 -12.913 -2.9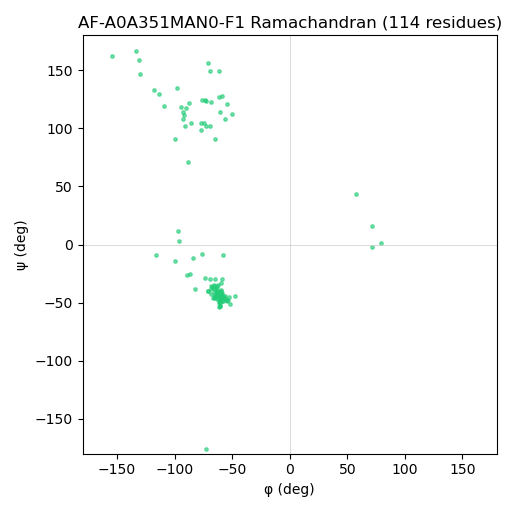69 1.00 91.25 99 LEU A O 1
ATOM 806 N N . GLU A 1 100 ? 28.502 -10.806 -3.659 1.00 91.94 100 GLU A N 1
ATOM 807 C CA . GLU A 1 100 ? 29.927 -10.473 -3.773 1.00 91.94 100 GLU A CA 1
ATOM 808 C C . GLU A 1 100 ? 30.650 -10.650 -2.433 1.00 91.94 100 GLU A C 1
ATOM 810 O O . GLU A 1 100 ? 31.692 -11.306 -2.362 1.00 91.94 100 GLU A O 1
ATOM 815 N N . ALA A 1 101 ? 30.057 -10.157 -1.341 1.00 90.69 101 ALA A N 1
ATOM 816 C CA . ALA A 1 101 ? 30.604 -10.329 0.001 1.00 90.69 101 ALA A CA 1
ATOM 817 C C . ALA A 1 101 ? 30.692 -11.808 0.422 1.00 90.69 101 ALA A C 1
ATOM 819 O O . ALA A 1 101 ? 31.629 -12.198 1.124 1.00 9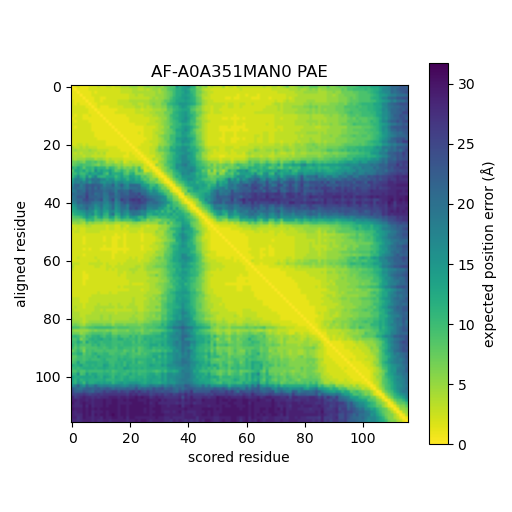0.69 101 ALA A O 1
ATOM 820 N N . ALA A 1 102 ? 29.737 -12.644 0.004 1.00 89.94 102 ALA A N 1
ATOM 821 C CA . ALA A 1 102 ? 29.754 -14.079 0.273 1.00 89.94 102 ALA A CA 1
ATOM 822 C C . ALA A 1 102 ? 30.841 -14.812 -0.532 1.00 89.94 102 ALA A C 1
ATOM 824 O O . ALA A 1 102 ? 31.529 -15.673 0.019 1.00 89.94 102 ALA A O 1
ATOM 825 N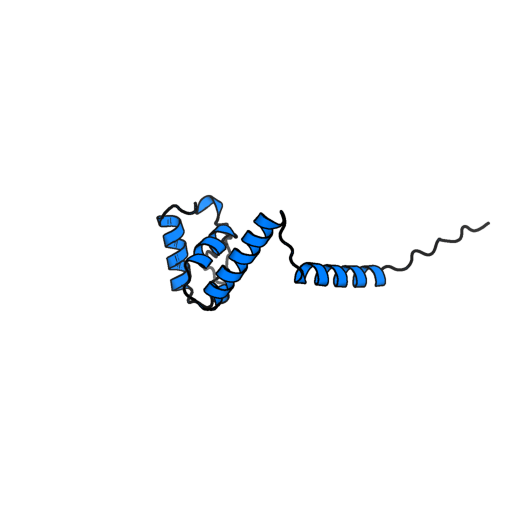 N . LEU A 1 103 ? 31.044 -14.441 -1.800 1.00 88.56 103 LEU A N 1
ATOM 826 C CA . LEU A 1 103 ? 32.077 -15.018 -2.668 1.00 88.56 103 LEU A CA 1
ATOM 827 C C . LEU A 1 103 ? 33.493 -14.691 -2.177 1.00 88.56 103 LEU A C 1
ATOM 829 O O . LEU A 1 103 ? 34.358 -15.563 -2.191 1.00 88.56 103 LEU A O 1
ATOM 833 N N . VAL A 1 104 ? 33.724 -13.476 -1.668 1.00 85.06 104 VAL A N 1
ATOM 834 C CA . VAL A 1 104 ? 35.012 -13.075 -1.065 1.00 85.06 104 VAL A CA 1
ATOM 835 C C . VAL A 1 104 ? 35.323 -13.867 0.212 1.00 85.06 104 VAL A C 1
ATOM 837 O O . VAL A 1 104 ? 36.488 -14.098 0.532 1.00 85.06 104 VAL A O 1
ATOM 840 N N . ARG A 1 105 ? 34.294 -14.302 0.947 1.00 73.62 105 ARG A N 1
ATOM 841 C CA . ARG A 1 105 ? 34.439 -15.071 2.192 1.00 73.62 105 ARG A CA 1
ATOM 842 C C . ARG A 1 105 ? 34.627 -16.571 1.981 1.00 73.62 105 ARG A C 1
ATOM 844 O O . ARG A 1 105 ? 34.979 -17.250 2.945 1.00 73.62 105 ARG A O 1
ATOM 851 N N . GLN A 1 106 ? 34.412 -17.105 0.776 1.00 64.50 106 GLN A N 1
ATOM 852 C CA . GLN A 1 106 ? 34.738 -18.506 0.520 1.00 64.50 106 GLN A CA 1
ATOM 853 C C . GLN A 1 106 ? 36.262 -18.677 0.433 1.00 64.50 106 GLN A C 1
ATOM 855 O O . GLN A 1 106 ? 36.901 -18.031 -0.403 1.00 64.50 106 GLN A O 1
ATOM 860 N N . PRO A 1 107 ? 36.878 -19.547 1.258 1.00 58.03 107 PRO A N 1
ATOM 861 C CA . PRO A 1 107 ? 38.278 -19.881 1.069 1.00 58.03 107 PRO A CA 1
ATOM 862 C C . PRO A 1 107 ? 38.410 -20.533 -0.306 1.00 58.03 107 PRO A C 1
ATOM 864 O O . PRO A 1 107 ? 37.689 -21.483 -0.614 1.00 58.03 107 PRO A O 1
ATOM 867 N N . ARG A 1 108 ? 39.317 -20.014 -1.145 1.00 56.53 108 ARG A N 1
ATOM 868 C CA . ARG A 1 108 ? 39.684 -20.665 -2.408 1.00 56.53 108 ARG A CA 1
ATOM 869 C C . ARG A 1 108 ? 40.012 -22.113 -2.072 1.00 56.53 108 ARG A C 1
ATOM 871 O O . ARG A 1 108 ? 40.979 -22.362 -1.356 1.00 56.53 108 ARG A O 1
ATOM 878 N N . HIS A 1 109 ? 39.187 -23.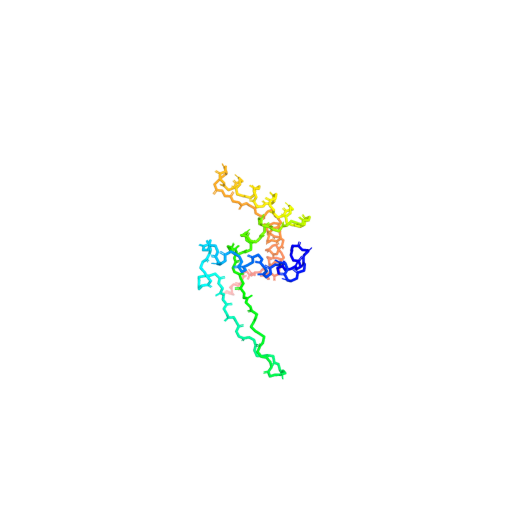049 -2.531 1.00 53.91 109 HIS A N 1
ATOM 879 C CA . HIS A 1 109 ? 39.472 -24.467 -2.387 1.00 53.91 109 HIS A CA 1
ATOM 880 C C . HIS A 1 109 ? 40.727 -24.735 -3.227 1.00 53.91 109 HIS A C 1
ATOM 882 O O . HIS A 1 109 ? 40.652 -24.936 -4.436 1.00 53.91 109 HIS A O 1
ATOM 888 N N . SER A 1 110 ? 41.902 -24.628 -2.603 1.00 53.53 110 SER A N 1
ATOM 889 C CA . SER A 1 110 ? 43.165 -24.997 -3.227 1.00 53.53 110 SER A CA 1
ATOM 890 C C . SER A 1 110 ? 43.060 -26.472 -3.614 1.00 53.53 110 SER A C 1
ATOM 892 O O . SER A 1 110 ? 42.684 -27.282 -2.757 1.00 53.53 110 SER A O 1
ATOM 894 N N . PRO A 1 111 ? 43.349 -26.851 -4.871 1.00 53.78 111 PRO A N 1
ATOM 895 C CA . PRO A 1 111 ? 43.392 -28.252 -5.237 1.00 53.78 111 PRO A CA 1
ATOM 896 C C . PRO A 1 111 ? 44.477 -28.904 -4.385 1.00 53.78 111 PRO A C 1
ATOM 898 O O . PRO A 1 111 ? 45.652 -28.545 -4.457 1.00 53.78 111 PRO A O 1
ATOM 901 N N . ARG A 1 112 ? 44.049 -29.809 -3.502 1.00 51.25 112 ARG A N 1
ATOM 902 C CA . ARG A 1 112 ? 44.917 -30.627 -2.660 1.00 51.25 112 ARG A CA 1
ATOM 903 C C . ARG A 1 112 ? 45.869 -31.370 -3.594 1.00 51.25 112 ARG A C 1
ATOM 905 O O . ARG A 1 112 ? 45.430 -32.257 -4.319 1.00 51.25 112 ARG A O 1
ATOM 912 N N . ALA A 1 113 ? 47.140 -30.969 -3.603 1.00 55.09 113 ALA A N 1
ATOM 913 C CA . ALA A 1 113 ? 48.185 -31.684 -4.318 1.00 55.09 113 ALA A CA 1
ATOM 914 C C . ALA A 1 113 ? 48.166 -33.148 -3.854 1.00 55.09 113 ALA A C 1
ATOM 916 O O . ALA A 1 113 ? 48.244 -33.432 -2.655 1.00 55.09 113 ALA A O 1
ATOM 917 N N . MET A 1 114 ? 47.964 -34.055 -4.804 1.00 49.00 114 MET A N 1
ATOM 918 C CA . MET A 1 114 ? 48.011 -35.492 -4.574 1.00 49.00 114 MET A CA 1
ATOM 919 C C . MET A 1 114 ? 49.491 -35.871 -4.403 1.00 49.00 114 MET A C 1
ATOM 921 O O . MET A 1 114 ? 50.292 -35.482 -5.256 1.00 49.00 114 MET A O 1
ATOM 925 N N . PRO A 1 115 ? 49.890 -36.523 -3.296 1.00 61.06 115 PRO A N 1
ATOM 926 C CA . PRO A 1 115 ? 51.273 -36.947 -3.122 1.00 61.06 115 PRO A CA 1
ATOM 927 C C . PRO A 1 115 ? 51.588 -38.117 -4.076 1.00 61.06 115 PRO A C 1
ATOM 929 O O . PRO A 1 115 ? 50.645 -38.782 -4.519 1.00 61.06 115 PRO A O 1
ATOM 932 N N . PRO A 1 116 ? 52.876 -38.316 -4.417 1.00 68.19 116 PRO A N 1
ATOM 933 C CA . PRO A 1 116 ? 53.324 -39.271 -5.433 1.00 68.19 116 PRO A CA 1
ATOM 934 C C . PRO A 1 116 ? 53.038 -40.732 -5.075 1.00 68.19 116 PRO A C 1
ATOM 936 O O . PRO A 1 116 ? 53.030 -41.061 -3.866 1.00 68.19 116 PRO A O 1
#

Radius of gyration: 22.76 Å; Cα contacts (8 Å, |Δi|>4): 87; chains: 1; bounding box: 72×51×52 Å

Foldseek 3Di:
DCVLQVHDPVLLVVQLVVCVVVVVDPCVVFWDFDFDCDPVRDTDRDTDGDPVSVVSSLCVDDGPSSVVVVVVVVVQVVCCVVVVDGDDPVVVVVVVVVVVVVVVPDDPPDPPPDDD

pLDDT: mean 81.73, std 17.89, range [37.31, 96.69]

Secondary structure (DSSP, 8-state):
-HHHHT--HHHHHHHHHHHHHTTSS-HHHHEEEEEEE-TTS-EEEEEEE-HHHHHHHHHH--SHHHHHHHHHHHHHHHHHHHHSS---HHHHHHHHHHHHHHHHHS------PPP-

Mean predicted aligned error: 10.43 Å

Solvent-accessible surface area (backbone atoms only — not comparable to full-atom values): 7003 Å² total; per-residue (Å²): 105,30,72,74,34,71,47,57,59,69,60,48,52,52,45,54,53,45,40,46,74,72,60,78,46,58,64,84,82,44,44,49,82,49,84,45,78,43,98,82,81,51,74,51,78,51,76,44,70,41,68,67,57,50,53,59,41,37,72,70,44,91,33,75,47,15,50,53,47,47,54,49,51,52,49,48,52,49,42,24,72,74,70,76,49,75,84,60,65,71,60,51,55,51,51,50,54,54,48,52,57,51,60,71,66,51,75,79,82,68,82,77,80,79,79,134

Sequence (116 aa):
MAELFGRERSVVTKHIRNVFREGELDAGAVCAKFAHTAADGKTYQVDHYNLDVIISVGYRVKSARGTQFRIWATRTLREHLVRGYTFSHQRFERNAAELEAALVRQPRHSPRAMPP

Nearest PDB structures (foldseek):
  4esb-assembly1_A-2  TM=3.859E-01  e=2.278E+00  Bacillus cereus ATCC 14579
  6abq-assembly1_A  TM=4.486E-01  e=4.760E+00  Listeria monocytogenes
  8acc-assembly1_A  TM=2.158E-01  e=1.523E+00  Sweet potato mild mottle virus
  2oar-assembly1_A  TM=2.796E-01  e=2.978E+00  Mycobacterium tuberculosis H37Ra